Protein AF-A0A6I4UWH8-F1 (afdb_monomer)

Organism: NCBI:txid295089

Secondary structure (DSSP, 8-state):
-----------------------BTTSSS------EEEEEE--TT-S--EEEE-TTSSEEEESSTT--BPEE-TT-SEES--TT--TT-EEEEEEPPPPPTT-B-TT----------

Foldseek 3Di:
DDDDDDDPPPPPPPPPPPPPPWPWAQPDPPDDDKDKAKWWALCPVPDFDFWDQAPVRWIWTHRDLPQLETDTPPPCNIGSDDPVVDPSIDMDIDIGDDHDGRRTDPRPPDDDDDPDD

Solvent-accessible surface area (backbone atoms only — not comparable to full-atom values): 7726 Å² total; per-residue (Å²): 136,88,84,89,82,87,81,85,82,80,79,78,78,77,76,73,79,81,73,80,82,67,43,30,34,74,67,66,92,64,73,91,78,72,58,78,47,66,31,28,36,51,53,87,83,54,76,67,63,44,55,48,68,25,75,81,76,37,38,27,35,28,66,47,92,82,59,53,53,55,42,74,46,87,82,57,55,52,30,84,67,66,89,83,65,53,82,68,44,44,79,49,74,47,66,46,70,88,74,56,78,65,19,36,41,67,54,54,73,70,88,69,91,71,89,84,132

Radius of gyration: 22.37 Å; Cα contacts (8 Å, |Δi|>4): 165; chains: 1; bounding box: 76×52×34 Å

Sequence (117 aa):
MRPIAAALTLAIAATLPAACHHDVYGRGTLVWSSYPYYGWYDGYYGTFYDGYWGVDGYFWYRLTPQARRYRKDERRHFRRENRDGNPNYKRFERRMNPPRDGTRMPNYPRGKNRPGN

pLDDT: mean 79.86, std 18.75, range [34.88, 98.12]

Mean predicted aligned error: 11.25 Å

Structure (mmCIF, N/CA/C/O backbone):
data_AF-A0A6I4UWH8-F1
#
_entry.id   AF-A0A6I4UWH8-F1
#
loop_
_atom_site.group_PDB
_atom_site.id
_atom_site.type_symbol
_atom_site.label_atom_id
_atom_site.label_alt_id
_atom_site.label_comp_id
_atom_site.label_asym_id
_atom_site.label_entity_id
_atom_site.label_seq_id
_atom_site.pdbx_PDB_ins_code
_atom_site.Cartn_x
_atom_site.Cartn_y
_atom_site.Cartn_z
_atom_site.occupancy
_atom_site.B_iso_or_equiv
_atom_site.auth_seq_id
_atom_site.auth_comp_id
_atom_site.auth_asym_id
_atom_site.auth_atom_id
_atom_site.pdbx_PDB_model_num
ATOM 1 N N . MET A 1 1 ? -64.578 -45.294 1.819 1.00 39.38 1 MET A N 1
ATOM 2 C CA . MET A 1 1 ? -63.636 -45.606 0.722 1.00 39.38 1 MET A CA 1
ATOM 3 C C . MET A 1 1 ? -62.654 -44.441 0.594 1.00 39.38 1 MET A C 1
ATOM 5 O O . MET A 1 1 ? -63.096 -43.304 0.574 1.00 39.38 1 MET A O 1
ATOM 9 N N . ARG A 1 2 ? -61.345 -44.727 0.639 1.00 41.12 2 ARG A N 1
ATOM 10 C CA . ARG A 1 2 ? -60.191 -43.818 0.409 1.00 41.12 2 ARG A CA 1
ATOM 11 C C . ARG A 1 2 ? -60.102 -43.459 -1.103 1.00 41.12 2 ARG A C 1
ATOM 13 O O . ARG A 1 2 ? -60.626 -44.266 -1.867 1.00 41.12 2 ARG A O 1
ATOM 20 N N . PRO A 1 3 ? -59.473 -42.344 -1.560 1.00 48.06 3 PRO A N 1
ATOM 21 C CA . PRO A 1 3 ? -58.055 -42.061 -1.304 1.00 48.06 3 PRO A CA 1
ATOM 22 C C . PRO A 1 3 ? -57.659 -40.619 -0.947 1.00 48.06 3 PRO A C 1
ATOM 24 O O . PRO A 1 3 ? -58.181 -39.624 -1.434 1.00 48.06 3 PRO A O 1
ATOM 27 N N . ILE A 1 4 ? -56.638 -40.589 -0.094 1.00 63.84 4 ILE A N 1
ATOM 28 C CA . ILE A 1 4 ? -55.777 -39.472 0.277 1.00 63.84 4 ILE A CA 1
ATOM 29 C C . ILE A 1 4 ? -54.818 -39.227 -0.896 1.00 63.84 4 ILE A C 1
ATOM 31 O O . ILE A 1 4 ? -54.171 -40.175 -1.339 1.00 63.84 4 ILE A O 1
ATOM 35 N N . ALA A 1 5 ? -54.674 -37.984 -1.355 1.00 51.59 5 ALA A N 1
ATOM 36 C CA . ALA A 1 5 ? -53.566 -37.581 -2.219 1.00 51.59 5 ALA A CA 1
ATOM 37 C C . ALA A 1 5 ? -52.905 -36.335 -1.625 1.00 51.59 5 ALA A C 1
ATOM 39 O O . ALA A 1 5 ? -53.437 -35.228 -1.668 1.00 51.59 5 ALA A O 1
ATOM 40 N N . ALA A 1 6 ? -51.757 -36.576 -0.998 1.00 57.09 6 ALA A N 1
ATOM 41 C CA . ALA A 1 6 ? -50.859 -35.578 -0.457 1.00 57.09 6 ALA A CA 1
ATOM 42 C C . ALA A 1 6 ? -50.052 -34.931 -1.592 1.00 57.09 6 ALA A C 1
ATOM 44 O O . ALA A 1 6 ? -49.485 -35.637 -2.422 1.00 57.09 6 ALA A O 1
ATOM 45 N N . ALA A 1 7 ? -49.938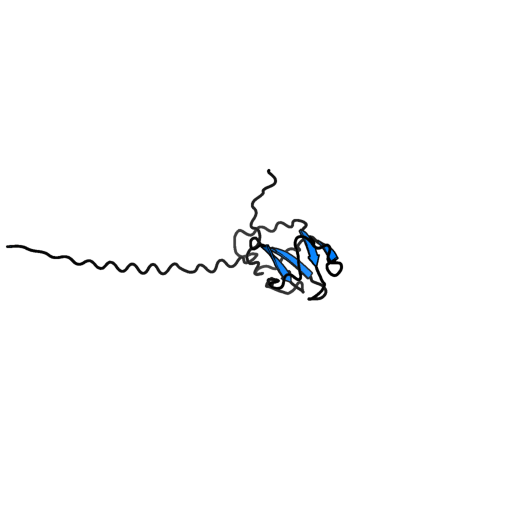 -33.606 -1.585 1.00 53.97 7 ALA A N 1
ATOM 46 C CA . ALA A 1 7 ? -48.923 -32.890 -2.350 1.00 53.97 7 ALA A CA 1
ATOM 47 C C . ALA A 1 7 ? -48.229 -31.908 -1.402 1.00 53.97 7 ALA A C 1
ATOM 49 O O . ALA A 1 7 ? -48.640 -30.765 -1.229 1.00 53.97 7 ALA A O 1
ATOM 50 N N . LEU A 1 8 ? -47.208 -32.420 -0.713 1.00 53.56 8 LEU A N 1
ATOM 51 C CA . LEU A 1 8 ? -46.311 -31.654 0.143 1.00 53.56 8 LEU A CA 1
ATOM 52 C C . LEU A 1 8 ? -45.259 -30.982 -0.756 1.00 53.56 8 LEU A C 1
ATOM 54 O O . LEU A 1 8 ? -44.215 -31.562 -1.050 1.00 53.56 8 LEU A O 1
ATOM 58 N N . THR A 1 9 ? -45.526 -29.770 -1.236 1.00 58.22 9 THR A N 1
ATOM 59 C CA . THR A 1 9 ? -44.521 -28.943 -1.921 1.00 58.22 9 THR A CA 1
ATOM 60 C C . THR A 1 9 ? -43.668 -28.239 -0.868 1.00 58.22 9 THR A C 1
ATOM 62 O O . THR A 1 9 ? -43.948 -27.127 -0.428 1.00 58.22 9 THR A O 1
ATOM 65 N N . LEU A 1 10 ? -42.625 -28.933 -0.417 1.00 51.69 10 LEU A N 1
ATOM 66 C CA . LEU A 1 10 ? -41.645 -28.423 0.535 1.00 51.69 10 LEU A CA 1
ATOM 67 C C . LEU A 1 10 ? -40.669 -27.476 -0.193 1.00 51.69 10 LEU A C 1
ATOM 69 O O . LEU A 1 10 ? -39.593 -27.880 -0.628 1.00 51.69 10 LEU A O 1
ATOM 73 N N . ALA A 1 11 ? -41.049 -26.208 -0.364 1.00 58.88 11 ALA A N 1
ATOM 74 C CA . ALA A 1 11 ? -40.154 -25.168 -0.869 1.00 58.88 11 ALA A CA 1
ATOM 75 C C . ALA A 1 11 ? -39.227 -24.683 0.260 1.00 58.88 11 ALA A C 1
ATOM 77 O O . ALA A 1 11 ? -39.457 -23.647 0.880 1.00 58.88 11 ALA A O 1
ATOM 78 N N . ILE A 1 12 ? -38.170 -25.448 0.547 1.00 57.28 12 ILE A N 1
ATOM 79 C CA . ILE A 1 12 ? -37.074 -24.982 1.404 1.00 57.28 12 ILE A CA 1
ATOM 80 C C . ILE A 1 12 ? -36.216 -24.023 0.571 1.00 57.28 12 ILE A C 1
ATOM 82 O O . ILE A 1 12 ? -35.220 -24.412 -0.036 1.00 57.28 12 ILE A O 1
ATOM 86 N N . ALA A 1 13 ? -36.606 -22.750 0.528 1.00 55.41 13 ALA A N 1
ATOM 87 C CA . ALA A 1 13 ? -35.704 -21.677 0.136 1.00 55.41 13 ALA A CA 1
ATOM 88 C C . ALA A 1 13 ? -34.707 -21.475 1.283 1.00 55.41 13 ALA A C 1
ATOM 90 O O . ALA A 1 13 ? -34.925 -20.685 2.198 1.00 55.41 13 ALA A O 1
ATOM 91 N N . ALA A 1 14 ? -33.624 -22.252 1.266 1.00 53.59 14 ALA A N 1
ATOM 92 C CA . ALA A 1 14 ? -32.492 -22.048 2.152 1.00 53.59 14 ALA A CA 1
ATOM 93 C C . ALA A 1 14 ? -31.818 -20.720 1.778 1.00 53.59 14 ALA A C 1
ATOM 95 O O . ALA A 1 14 ? -30.889 -20.673 0.973 1.00 53.59 14 ALA A O 1
ATOM 96 N N . THR A 1 15 ? -32.297 -19.617 2.350 1.00 61.19 15 THR A N 1
ATOM 97 C CA . THR A 1 15 ? -31.550 -18.364 2.394 1.00 61.19 15 THR A CA 1
ATOM 98 C C . THR A 1 15 ? -30.344 -18.606 3.289 1.00 61.19 15 THR A C 1
ATOM 100 O O . THR A 1 15 ? -30.417 -18.457 4.509 1.00 61.19 15 THR A O 1
ATOM 103 N N . LEU A 1 16 ? -29.244 -19.060 2.687 1.00 54.06 16 LEU A N 1
ATOM 104 C CA . LEU A 1 16 ? -27.939 -19.099 3.332 1.00 54.06 16 LEU A CA 1
ATOM 105 C C . LEU A 1 16 ? -27.687 -17.702 3.915 1.00 54.06 16 LEU A C 1
ATOM 107 O O . LEU A 1 16 ? -27.679 -16.733 3.149 1.00 54.06 16 LEU A O 1
ATOM 111 N N . PRO A 1 17 ? -27.504 -17.547 5.237 1.00 51.91 17 PRO A N 1
ATOM 112 C CA . PRO A 1 17 ? -27.061 -16.275 5.763 1.00 51.91 17 PRO A CA 1
ATOM 113 C C . PRO A 1 17 ? -25.689 -16.018 5.145 1.00 51.91 17 PRO A C 1
ATOM 115 O O . PRO A 1 17 ? -24.731 -16.751 5.393 1.00 51.91 17 PRO A O 1
ATOM 118 N N . ALA A 1 18 ? -25.609 -14.991 4.299 1.00 49.16 18 ALA A N 1
ATOM 119 C CA . ALA A 1 18 ? -24.357 -14.396 3.878 1.00 49.16 18 ALA A CA 1
ATOM 120 C C . ALA A 1 18 ? -23.679 -13.850 5.138 1.00 49.16 18 ALA A C 1
ATOM 122 O O . ALA A 1 18 ? -23.825 -12.686 5.507 1.00 49.16 18 ALA A O 1
ATOM 123 N N . ALA A 1 19 ? -22.983 -14.726 5.859 1.00 48.22 19 ALA A N 1
ATOM 124 C CA . ALA A 1 19 ? -22.105 -14.340 6.935 1.00 48.22 19 ALA A CA 1
ATOM 125 C C . ALA A 1 19 ? -20.979 -13.549 6.277 1.00 48.22 19 ALA A C 1
ATOM 127 O O . ALA A 1 19 ? -20.026 -14.111 5.737 1.00 48.22 19 ALA A O 1
ATOM 128 N N . CYS A 1 20 ? -21.134 -12.227 6.270 1.00 56.62 20 CYS A N 1
ATOM 129 C CA . CYS A 1 20 ? -20.093 -11.272 5.948 1.00 56.62 20 CYS A CA 1
ATOM 130 C C . CYS A 1 20 ? -18.921 -11.516 6.901 1.00 56.62 20 CYS A C 1
ATOM 132 O O . CYS A 1 20 ? -18.815 -10.908 7.966 1.00 56.62 20 CYS A O 1
ATOM 134 N N . HIS A 1 21 ? -18.052 -12.454 6.534 1.00 54.66 21 HIS A N 1
ATOM 135 C CA . HIS A 1 21 ? -16.849 -12.787 7.267 1.00 54.66 21 HIS A CA 1
ATOM 136 C C . HIS A 1 21 ? -15.866 -11.638 7.050 1.00 54.66 21 HIS A C 1
ATOM 138 O O . HIS A 1 21 ? -15.081 -11.596 6.105 1.00 54.66 21 HIS A O 1
ATOM 144 N N . HIS A 1 22 ? -16.009 -10.604 7.869 1.00 65.06 22 HIS A N 1
ATOM 145 C CA . HIS A 1 22 ? -15.094 -9.482 7.902 1.00 65.06 22 HIS A CA 1
ATOM 146 C C . HIS A 1 22 ? -14.081 -9.754 9.000 1.00 65.06 22 HIS A C 1
ATOM 148 O O . HIS A 1 22 ? -14.392 -9.698 10.185 1.00 65.06 22 HIS A O 1
ATOM 154 N N . ASP A 1 23 ? -12.863 -10.068 8.581 1.00 74.19 23 ASP A N 1
ATOM 155 C CA . ASP A 1 23 ? -11.700 -10.139 9.449 1.00 74.19 23 ASP A CA 1
ATOM 156 C C . ASP A 1 23 ? -11.461 -8.748 10.054 1.00 74.19 23 ASP A C 1
ATOM 158 O O . ASP A 1 23 ? -11.025 -7.825 9.364 1.00 74.19 23 ASP A O 1
ATOM 162 N N . VAL A 1 24 ? -11.824 -8.559 11.320 1.00 80.44 24 VAL A N 1
ATOM 163 C CA . VAL A 1 24 ? -11.631 -7.299 12.046 1.00 80.44 24 VAL A CA 1
ATOM 164 C C . VAL A 1 24 ? -10.690 -7.557 13.213 1.00 80.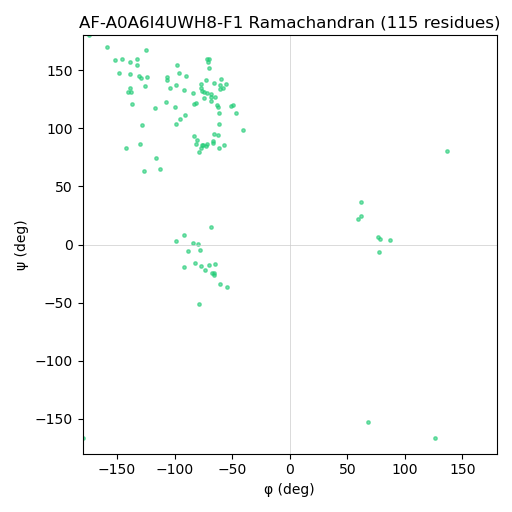44 24 VAL A C 1
ATOM 166 O O . VAL A 1 24 ? -11.002 -8.342 14.107 1.00 80.44 24 VAL A O 1
ATOM 169 N N . TYR A 1 25 ? -9.534 -6.896 13.201 1.00 82.88 25 TYR A N 1
ATOM 170 C CA . TYR A 1 25 ? -8.540 -6.989 14.265 1.00 82.88 25 TYR A CA 1
ATOM 171 C C . TYR A 1 25 ? -9.124 -6.516 15.602 1.00 82.88 25 TYR A C 1
ATOM 173 O O . TYR A 1 25 ? -9.861 -5.532 15.638 1.00 82.88 25 TYR A O 1
ATOM 181 N N . GLY A 1 26 ? -8.839 -7.232 16.691 1.00 75.88 26 GLY A N 1
ATOM 182 C CA . GLY A 1 26 ? -9.400 -6.957 18.021 1.00 75.88 26 GLY A CA 1
ATOM 183 C C . GLY A 1 26 ? -10.852 -7.418 18.233 1.00 75.88 26 GLY A C 1
ATOM 184 O O . GLY A 1 26 ? -11.345 -7.368 19.354 1.00 75.88 26 GLY A O 1
ATOM 185 N N . ARG A 1 27 ? -11.551 -7.913 17.196 1.00 68.44 27 ARG A N 1
ATOM 186 C CA . ARG A 1 27 ? -12.910 -8.479 17.299 1.00 68.44 27 ARG A CA 1
ATOM 187 C C . ARG A 1 27 ? -12.891 -9.970 16.932 1.00 68.44 27 ARG A C 1
ATOM 189 O O . ARG A 1 27 ? -13.314 -10.350 15.845 1.00 68.44 27 ARG A O 1
ATOM 19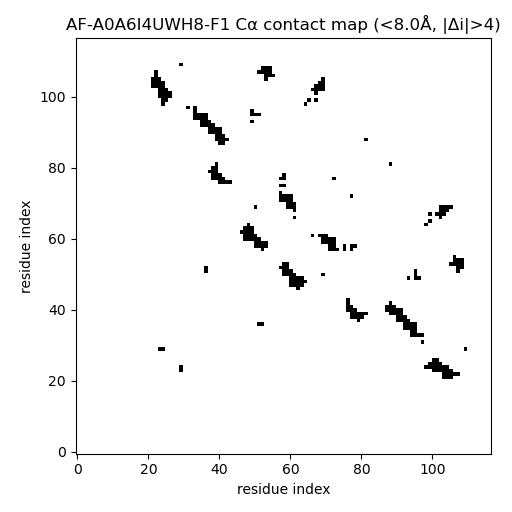6 N N . GLY A 1 28 ? -12.370 -10.810 17.832 1.00 63.91 28 GLY A N 1
ATOM 197 C CA . GLY A 1 28 ? -12.295 -12.275 17.685 1.00 63.91 28 GLY A CA 1
ATOM 198 C C . GLY A 1 28 ? -10.883 -12.848 17.870 1.00 63.91 28 GLY A C 1
ATOM 199 O O . GLY A 1 28 ? -9.982 -12.153 18.322 1.00 63.91 28 GLY A O 1
ATOM 200 N N . THR A 1 29 ? -10.673 -14.114 17.489 1.00 56.47 29 THR A N 1
ATOM 201 C CA . THR A 1 29 ? -9.436 -14.914 17.677 1.00 56.47 29 THR A CA 1
ATOM 202 C C . THR A 1 29 ? -8.214 -14.458 16.859 1.00 56.47 29 THR A C 1
ATOM 204 O O . THR A 1 29 ? -7.264 -15.221 16.686 1.00 56.47 29 THR A O 1
ATOM 207 N N . LEU A 1 30 ? -8.222 -13.245 16.301 1.00 61.91 30 LEU A N 1
ATOM 208 C CA . LEU A 1 30 ? -7.092 -12.713 15.539 1.00 61.91 30 LEU A CA 1
ATOM 209 C C . LEU A 1 30 ? -5.978 -12.284 16.503 1.00 61.91 30 LEU A C 1
ATOM 211 O O . LEU A 1 30 ? -5.891 -11.122 16.887 1.00 61.91 30 LEU A O 1
ATOM 215 N N . VAL A 1 31 ? -5.126 -13.237 16.887 1.00 64.19 31 VAL A N 1
ATOM 216 C CA . VAL A 1 31 ? -3.866 -12.958 17.585 1.00 64.19 31 VAL A CA 1
ATOM 217 C C . VAL A 1 31 ? -2.891 -12.338 16.591 1.00 64.19 31 VAL A C 1
ATOM 219 O O . VAL A 1 31 ? -2.705 -12.847 15.482 1.00 64.19 31 VAL A O 1
ATOM 222 N N . TRP A 1 32 ? -2.274 -11.224 16.979 1.00 71.62 32 TRP A N 1
ATOM 223 C CA . TRP A 1 32 ? -1.272 -10.579 16.149 1.00 71.62 32 TRP A CA 1
ATOM 224 C C . TRP A 1 32 ? -0.010 -11.435 16.043 1.00 71.62 32 TRP A C 1
ATOM 226 O O . TRP A 1 32 ? 0.630 -11.744 17.0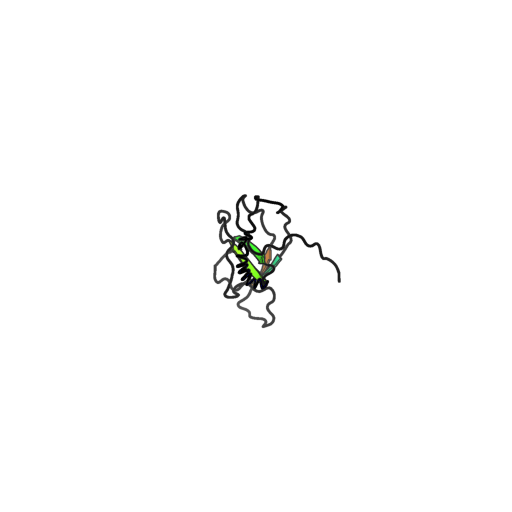44 1.00 71.62 32 TRP A O 1
ATOM 236 N N . SER A 1 33 ? 0.374 -11.762 14.813 1.00 67.94 33 SER A N 1
ATOM 237 C CA . SER A 1 33 ? 1.681 -12.330 14.500 1.00 67.94 33 SER A CA 1
ATOM 238 C C . SER A 1 33 ? 2.205 -11.652 13.241 1.00 67.94 33 SER A C 1
ATOM 240 O O . SER A 1 33 ? 1.537 -11.667 12.204 1.00 67.94 33 SER A O 1
ATOM 242 N N . SER A 1 34 ? 3.369 -11.009 13.359 1.00 73.25 34 SER A N 1
ATOM 243 C CA . SER A 1 34 ? 4.027 -10.316 12.252 1.00 73.25 34 SER A CA 1
ATOM 244 C C . SER A 1 34 ? 5.126 -11.197 11.683 1.00 73.25 34 SER A C 1
ATOM 246 O O . SER A 1 34 ? 6.098 -11.512 12.370 1.00 73.25 34 SER A O 1
ATOM 248 N N . TYR A 1 35 ? 4.986 -11.555 10.411 1.00 75.19 35 TYR A N 1
ATOM 249 C CA . TYR A 1 35 ? 6.044 -12.189 9.636 1.00 75.19 35 TYR A CA 1
ATOM 250 C C . TYR A 1 35 ? 6.607 -11.179 8.634 1.00 75.19 35 TYR A C 1
ATOM 252 O O . TYR A 1 35 ? 5.845 -10.359 8.105 1.00 75.19 35 TYR A O 1
ATOM 260 N N . PRO A 1 36 ? 7.925 -11.208 8.363 1.00 85.75 36 PRO A N 1
ATOM 261 C CA . PRO A 1 36 ? 8.470 -10.437 7.262 1.00 85.75 36 PRO A CA 1
ATOM 262 C C . PRO A 1 36 ? 7.784 -10.865 5.964 1.00 85.75 36 PRO A C 1
ATOM 264 O O . PRO A 1 36 ? 7.592 -12.051 5.695 1.00 85.75 36 PRO A O 1
ATOM 267 N N . TYR A 1 37 ? 7.400 -9.881 5.168 1.00 90.38 37 TYR A N 1
ATOM 268 C CA . TYR A 1 37 ? 6.870 -10.069 3.835 1.00 90.38 37 TYR A CA 1
ATOM 269 C C . TYR A 1 37 ? 7.722 -9.275 2.861 1.00 90.38 37 TYR A C 1
ATOM 271 O O . TYR A 1 37 ? 8.196 -8.177 3.150 1.00 90.38 37 TYR A O 1
ATOM 279 N N . TYR A 1 38 ? 7.891 -9.836 1.677 1.00 95.12 38 TYR A N 1
ATOM 280 C CA . TYR A 1 38 ? 8.563 -9.170 0.581 1.00 95.12 38 TYR A CA 1
ATOM 281 C C . TYR A 1 38 ? 7.656 -9.137 -0.639 1.00 95.12 38 TYR A C 1
ATOM 283 O O . TYR A 1 38 ? 6.614 -9.801 -0.704 1.00 95.12 38 TYR A O 1
ATOM 291 N N . GLY A 1 39 ? 8.060 -8.332 -1.604 1.00 95.69 39 GLY A N 1
ATOM 292 C CA . GLY A 1 39 ? 7.407 -8.245 -2.889 1.00 95.69 39 GLY A CA 1
ATOM 293 C C . GLY A 1 39 ? 8.108 -7.241 -3.778 1.00 95.69 39 GLY A C 1
ATOM 294 O O . GLY A 1 39 ? 9.217 -6.786 -3.501 1.00 95.69 39 GLY A O 1
ATOM 295 N N . TRP A 1 40 ? 7.416 -6.893 -4.843 1.00 98.00 40 TRP A N 1
ATOM 296 C CA . TRP A 1 40 ? 7.833 -5.940 -5.845 1.00 98.00 40 TRP A CA 1
ATOM 297 C C . TRP A 1 40 ? 6.748 -4.889 -6.001 1.00 98.00 40 TRP A C 1
ATOM 299 O O . TRP A 1 40 ? 5.568 -5.234 -6.030 1.00 98.00 40 TRP A O 1
ATOM 309 N N . TYR A 1 41 ? 7.134 -3.621 -6.078 1.00 97.94 41 TYR A N 1
ATOM 310 C CA . TYR A 1 41 ? 6.202 -2.502 -6.135 1.00 97.94 41 TYR A CA 1
ATOM 311 C C . TYR A 1 41 ? 6.672 -1.452 -7.138 1.00 97.94 41 TYR A C 1
ATOM 313 O O . TYR A 1 41 ? 7.851 -1.096 -7.152 1.00 97.94 41 TYR A O 1
ATOM 321 N N . ASP A 1 42 ? 5.754 -0.968 -7.968 1.00 97.19 42 ASP A N 1
ATOM 322 C CA . ASP A 1 42 ? 6.032 0.009 -9.029 1.00 97.19 42 ASP A CA 1
ATOM 323 C C . ASP A 1 42 ? 5.924 1.479 -8.586 1.00 97.19 42 ASP A C 1
ATOM 325 O O . ASP A 1 42 ? 6.254 2.385 -9.348 1.00 97.19 42 ASP A O 1
ATOM 329 N N . GLY A 1 43 ? 5.487 1.742 -7.350 1.00 97.12 43 GLY A N 1
ATOM 330 C CA . GLY A 1 43 ? 5.380 3.099 -6.813 1.00 97.12 43 GLY A CA 1
ATOM 331 C C . GLY A 1 43 ? 4.066 3.823 -7.113 1.00 97.12 43 GLY A C 1
ATOM 332 O O . GLY A 1 43 ? 3.936 4.974 -6.703 1.00 97.12 43 GLY A O 1
ATOM 333 N N . TYR A 1 44 ? 3.083 3.188 -7.761 1.00 98.12 44 TYR A N 1
ATOM 334 C CA . TYR A 1 44 ? 1.857 3.854 -8.231 1.00 98.12 44 TYR A CA 1
ATOM 335 C C . TYR A 1 44 ? 1.074 4.628 -7.149 1.00 98.12 44 TYR A C 1
ATOM 337 O O . TYR A 1 44 ? 0.530 5.697 -7.412 1.00 98.12 44 TYR A O 1
ATOM 345 N N . TYR A 1 45 ? 1.025 4.126 -5.914 1.00 96.44 45 TYR A N 1
ATOM 346 C CA . TYR A 1 45 ? 0.363 4.790 -4.781 1.00 96.44 4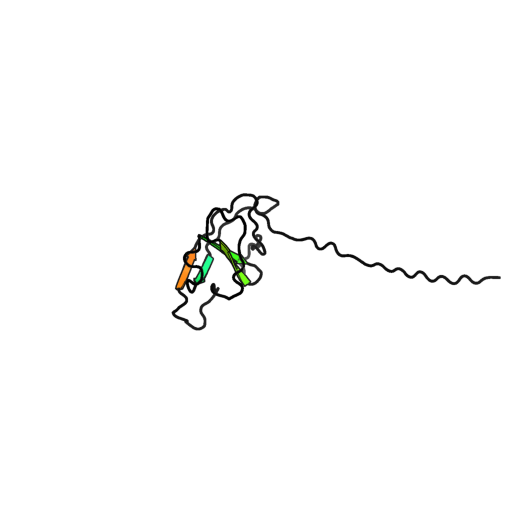5 TYR A CA 1
ATOM 347 C C . TYR A 1 45 ? 1.297 5.693 -3.954 1.00 96.44 45 TYR A C 1
ATOM 349 O O . TYR A 1 45 ? 0.909 6.143 -2.875 1.00 96.44 45 TYR A O 1
ATOM 357 N N . GLY A 1 46 ? 2.531 5.923 -4.410 1.00 96.06 46 GLY A N 1
ATOM 358 C CA . GLY A 1 46 ? 3.592 6.535 -3.614 1.00 96.06 46 GLY A CA 1
ATOM 359 C C . GLY A 1 46 ? 4.044 5.628 -2.467 1.00 96.06 46 GLY A C 1
ATOM 360 O O . GLY A 1 46 ? 3.945 4.399 -2.545 1.00 96.06 46 GLY A O 1
ATOM 361 N N . THR A 1 47 ? 4.546 6.219 -1.385 1.00 94.56 47 THR A N 1
ATOM 362 C CA . THR A 1 47 ? 4.933 5.466 -0.185 1.00 94.56 47 THR A CA 1
ATOM 363 C C . THR A 1 47 ? 3.708 4.828 0.465 1.00 94.56 47 THR A C 1
ATOM 365 O O . THR A 1 47 ? 2.747 5.512 0.812 1.00 94.56 47 THR A O 1
ATOM 368 N N . PHE A 1 48 ? 3.762 3.517 0.697 1.00 95.12 48 PHE A N 1
ATOM 369 C CA . PHE A 1 48 ? 2.778 2.822 1.522 1.00 95.1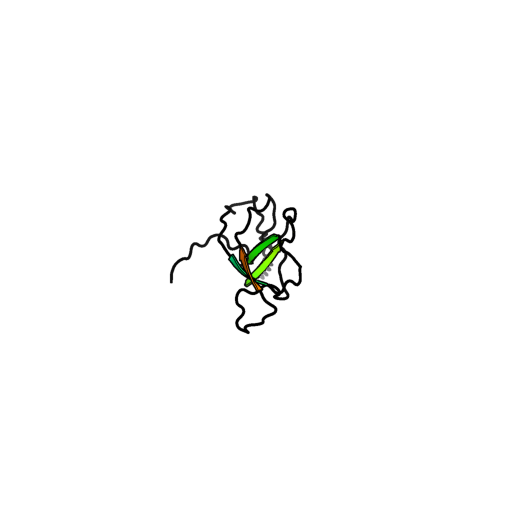2 48 PHE A CA 1
ATOM 370 C C . PHE A 1 48 ? 3.297 2.665 2.955 1.00 95.12 48 PHE A C 1
ATOM 372 O O . PHE A 1 48 ? 4.503 2.524 3.190 1.00 95.12 48 PHE A O 1
ATOM 379 N N . TYR A 1 49 ? 2.378 2.690 3.918 1.00 94.69 49 TYR A N 1
ATOM 380 C CA . TYR A 1 49 ? 2.706 2.520 5.329 1.00 94.69 49 TYR A CA 1
ATOM 381 C C . TYR A 1 49 ? 2.914 1.042 5.650 1.00 94.69 49 TYR A C 1
ATOM 383 O O . TYR A 1 49 ? 3.949 0.659 6.191 1.00 94.69 49 TYR A O 1
ATOM 391 N N . ASP A 1 50 ? 1.950 0.204 5.269 1.00 92.94 50 ASP A N 1
ATOM 392 C CA . ASP A 1 50 ? 1.975 -1.216 5.595 1.00 92.94 50 ASP A CA 1
ATOM 393 C C . ASP A 1 50 ? 1.096 -2.041 4.655 1.00 92.94 50 ASP A C 1
ATOM 395 O O . ASP A 1 50 ? 0.270 -1.490 3.921 1.00 92.94 50 ASP A O 1
ATOM 399 N N . GLY A 1 51 ? 1.215 -3.360 4.735 1.00 93.75 51 GLY A N 1
ATOM 400 C CA . GLY A 1 51 ? 0.396 -4.292 3.990 1.00 93.75 51 GLY A CA 1
ATOM 401 C C . GLY A 1 51 ? 0.645 -5.746 4.354 1.00 93.75 51 GLY A C 1
ATOM 402 O O . GLY A 1 51 ? 1.459 -6.072 5.210 1.00 93.75 51 GLY A O 1
ATOM 403 N N . TYR A 1 52 ? -0.092 -6.621 3.690 1.00 93.19 52 TYR A N 1
ATOM 404 C CA . TYR A 1 52 ? 0.089 -8.061 3.744 1.00 93.19 52 TYR A CA 1
ATOM 405 C C . TYR A 1 52 ? -0.379 -8.677 2.438 1.00 93.19 52 TYR A C 1
ATOM 407 O O . TYR A 1 52 ? -1.203 -8.123 1.706 1.00 93.19 52 TYR A O 1
ATOM 415 N N . TRP A 1 53 ? 0.120 -9.872 2.165 1.00 94.19 53 TRP A N 1
ATOM 416 C CA . TRP A 1 53 ? -0.440 -10.680 1.106 1.00 94.19 53 TRP A CA 1
ATOM 417 C C . TRP A 1 53 ? -1.662 -11.437 1.602 1.00 94.19 53 TRP A C 1
ATOM 419 O O . TRP A 1 53 ? -1.561 -12.232 2.537 1.00 94.19 53 TRP A O 1
ATOM 429 N N . GLY A 1 54 ? -2.803 -11.210 0.961 1.00 91.62 54 GLY A N 1
ATOM 430 C CA . GLY A 1 54 ? -4.016 -11.950 1.262 1.00 91.62 54 GLY A CA 1
ATOM 431 C C . GLY A 1 54 ? -3.940 -13.394 0.768 1.00 91.62 54 GLY A C 1
ATOM 432 O O . GLY A 1 54 ? -3.164 -13.736 -0.135 1.00 91.62 54 GLY A O 1
ATOM 433 N N . VAL A 1 55 ? -4.787 -14.248 1.343 1.00 90.50 55 VAL A N 1
ATOM 434 C CA . VAL A 1 55 ? -4.995 -15.628 0.860 1.00 90.50 55 VAL A CA 1
ATOM 435 C C . VAL A 1 55 ? -5.607 -15.670 -0.545 1.00 90.50 55 VAL A C 1
ATOM 437 O O . VAL A 1 55 ? -5.511 -16.679 -1.231 1.00 90.50 55 VAL A O 1
ATOM 440 N N . ASP A 1 56 ? -6.181 -14.553 -0.994 1.00 92.12 56 ASP A N 1
ATOM 441 C CA . ASP A 1 56 ? -6.696 -14.329 -2.346 1.00 92.12 56 ASP A CA 1
ATOM 442 C C . ASP A 1 56 ? -5.599 -13.984 -3.371 1.00 92.12 56 ASP A C 1
ATOM 444 O O . ASP A 1 56 ? -5.889 -13.736 -4.542 1.00 92.12 56 ASP A O 1
ATOM 448 N N . GLY A 1 57 ? -4.333 -13.940 -2.947 1.00 92.00 57 GLY A N 1
ATOM 449 C CA . GLY A 1 57 ? -3.192 -13.670 -3.818 1.00 92.00 57 GLY A CA 1
ATOM 450 C C . GLY A 1 57 ? -3.028 -12.200 -4.209 1.00 92.00 57 GLY A C 1
ATOM 451 O O . GLY A 1 57 ? -2.168 -11.898 -5.037 1.00 92.00 57 GLY A O 1
ATOM 452 N N . TYR A 1 58 ? -3.815 -11.287 -3.638 1.00 96.44 58 TYR A N 1
ATOM 453 C CA . TYR A 1 58 ? -3.662 -9.845 -3.825 1.00 96.44 58 TYR A CA 1
ATOM 454 C C . TYR A 1 58 ? -2.882 -9.222 -2.667 1.00 96.44 58 TYR A C 1
ATOM 456 O O . TYR A 1 58 ? -2.857 -9.751 -1.552 1.00 96.44 58 TYR A O 1
ATOM 464 N N . PHE A 1 59 ? -2.235 -8.087 -2.929 1.00 96.81 59 PHE A N 1
ATOM 465 C CA . PHE A 1 59 ? -1.645 -7.297 -1.858 1.00 96.81 59 PHE A CA 1
ATOM 466 C C . PHE A 1 59 ? -2.712 -6.398 -1.243 1.00 96.81 59 PHE A C 1
ATOM 468 O O . PHE A 1 59 ? -3.438 -5.690 -1.946 1.00 96.81 59 PHE A O 1
ATOM 475 N N . TRP A 1 60 ? -2.800 -6.428 0.077 1.00 95.75 60 TRP A N 1
ATOM 476 C CA . TRP A 1 60 ? -3.673 -5.579 0.865 1.00 95.75 60 TRP A CA 1
ATOM 477 C C . TRP A 1 60 ? -2.815 -4.538 1.568 1.00 95.75 60 TRP A C 1
ATOM 479 O O . TRP A 1 60 ? -1.912 -4.903 2.310 1.00 95.75 60 TRP A O 1
ATOM 489 N N . TYR A 1 61 ? -3.078 -3.248 1.363 1.00 95.75 61 TYR A N 1
ATOM 490 C CA . TYR A 1 61 ? -2.201 -2.169 1.827 1.00 95.75 61 TYR A CA 1
ATOM 491 C C . TYR A 1 61 ? -2.948 -1.038 2.535 1.00 95.75 61 TYR A C 1
ATOM 493 O O . TYR A 1 61 ? -4.151 -0.830 2.356 1.00 95.75 61 TYR A O 1
ATOM 501 N N . ARG A 1 62 ? -2.208 -0.265 3.328 1.00 95.44 62 ARG A N 1
ATOM 502 C CA . ARG A 1 62 ? -2.627 1.019 3.893 1.00 95.44 62 ARG A CA 1
ATOM 503 C C . ARG A 1 62 ? -1.550 2.067 3.652 1.00 95.44 62 ARG A C 1
ATOM 505 O O . ARG A 1 62 ? -0.357 1.776 3.690 1.00 95.44 62 ARG A O 1
ATOM 512 N N . LEU A 1 63 ? -1.983 3.300 3.415 1.00 95.00 63 LEU A N 1
ATOM 513 C CA . LEU A 1 63 ? -1.081 4.422 3.143 1.00 95.00 63 LEU A CA 1
ATOM 514 C C . LEU A 1 63 ? -0.692 5.187 4.410 1.00 95.00 63 LEU A C 1
ATOM 516 O O . LEU A 1 63 ? 0.325 5.865 4.418 1.00 95.00 63 LEU A O 1
ATOM 520 N N . THR A 1 64 ? -1.467 5.054 5.490 1.00 94.00 64 THR A N 1
ATOM 521 C CA . THR A 1 64 ? -1.228 5.766 6.751 1.00 94.00 64 THR A CA 1
ATOM 522 C C . THR A 1 64 ? -1.453 4.855 7.962 1.00 94.00 64 THR A C 1
ATOM 524 O O . THR A 1 64 ? -2.207 3.877 7.866 1.00 94.00 64 THR A O 1
ATOM 527 N N . PRO A 1 65 ? -0.855 5.171 9.126 1.00 91.25 65 PRO A N 1
ATOM 528 C CA . PRO A 1 65 ? -1.111 4.448 10.373 1.00 91.25 65 PRO A CA 1
ATOM 529 C C . PRO A 1 65 ? -2.545 4.591 10.899 1.00 91.25 65 PRO A C 1
ATOM 531 O O . PRO A 1 65 ? -3.012 3.732 11.647 1.00 91.25 65 PRO A O 1
ATOM 534 N N . GLN A 1 66 ? -3.250 5.667 10.539 1.00 92.12 66 GLN A N 1
ATOM 535 C C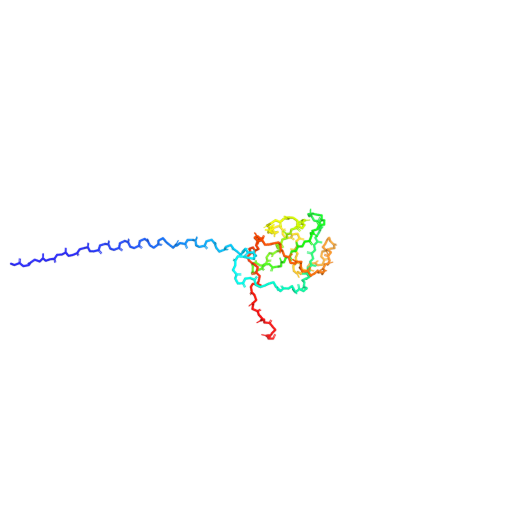A . GLN A 1 66 ? -4.617 5.945 10.989 1.00 92.12 66 GLN A CA 1
ATOM 536 C C . GLN A 1 66 ? -5.677 5.192 10.172 1.00 92.12 66 GLN A C 1
ATOM 538 O O . GLN A 1 66 ? -6.825 5.089 10.608 1.00 92.12 66 GLN A O 1
ATOM 543 N N . ALA A 1 67 ? -5.319 4.664 8.997 1.00 91.00 67 ALA A N 1
ATOM 544 C CA . ALA A 1 67 ? -6.248 3.943 8.142 1.00 91.00 67 ALA A CA 1
ATOM 545 C C . ALA A 1 67 ? -6.781 2.681 8.843 1.00 91.00 67 ALA A C 1
ATOM 547 O O . ALA A 1 67 ? -6.035 1.750 9.142 1.00 91.00 67 ALA A O 1
ATOM 548 N N . ARG A 1 68 ? -8.103 2.633 9.053 1.00 89.62 68 ARG A N 1
ATOM 549 C CA . ARG A 1 68 ? -8.809 1.502 9.688 1.00 89.62 68 ARG A CA 1
ATOM 550 C C . ARG A 1 68 ? -9.168 0.368 8.72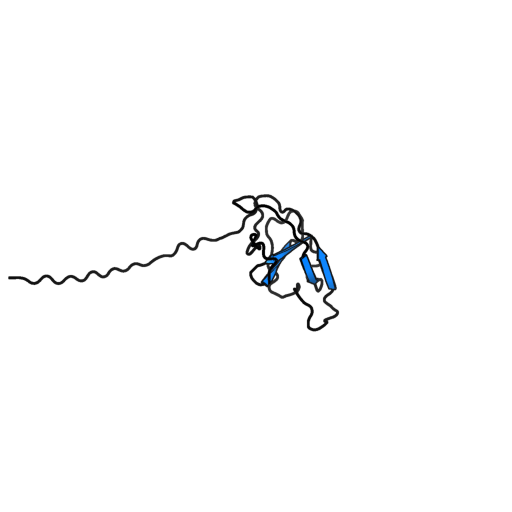5 1.00 89.62 68 ARG A C 1
ATOM 552 O O . ARG A 1 68 ? -9.808 -0.602 9.123 1.00 89.62 68 ARG A O 1
ATOM 559 N N . ARG A 1 69 ? -8.809 0.482 7.448 1.00 91.62 69 ARG A N 1
ATOM 560 C CA . ARG A 1 69 ? -9.119 -0.522 6.428 1.00 91.62 69 ARG A CA 1
ATOM 561 C C . ARG A 1 69 ? -7.940 -0.700 5.489 1.00 91.62 69 ARG A C 1
ATOM 563 O O . ARG A 1 69 ? -7.448 0.277 4.928 1.00 91.62 69 ARG A O 1
ATOM 570 N N . TYR A 1 70 ? -7.574 -1.956 5.260 1.00 93.50 70 TYR A N 1
ATOM 571 C CA . TYR A 1 70 ? -6.674 -2.315 4.174 1.00 93.50 70 TYR A CA 1
ATOM 572 C C . TYR A 1 70 ? -7.412 -2.303 2.836 1.00 93.50 70 TYR A C 1
ATOM 574 O O . TYR A 1 70 ? -8.556 -2.755 2.719 1.00 93.50 70 TYR A O 1
ATOM 582 N N . ARG A 1 71 ? -6.748 -1.761 1.821 1.00 95.69 71 ARG A N 1
ATOM 583 C CA . ARG A 1 71 ? -7.224 -1.683 0.443 1.00 95.69 71 ARG A CA 1
ATOM 584 C C . ARG A 1 71 ? -6.601 -2.813 -0.359 1.00 95.69 71 ARG A C 1
ATOM 586 O O . ARG A 1 71 ? -5.411 -3.063 -0.221 1.00 95.69 71 ARG A O 1
ATOM 593 N N . LYS A 1 72 ? -7.398 -3.457 -1.201 1.00 96.69 72 LYS A N 1
ATOM 594 C CA . LYS A 1 72 ? -6.919 -4.441 -2.168 1.00 96.69 72 LYS A CA 1
ATOM 595 C C . LYS A 1 72 ? -6.256 -3.718 -3.338 1.00 96.69 72 LYS A C 1
ATOM 597 O O . LYS A 1 72 ? -6.841 -2.780 -3.876 1.00 96.69 72 LYS A O 1
ATOM 602 N N . ASP A 1 73 ? -5.069 -4.153 -3.735 1.00 97.19 73 ASP A N 1
ATOM 603 C CA . ASP A 1 73 ? -4.466 -3.758 -5.006 1.00 97.19 73 ASP A CA 1
ATOM 604 C C . ASP A 1 73 ? -5.005 -4.641 -6.136 1.00 97.19 73 ASP A C 1
ATOM 606 O O . ASP A 1 73 ? -4.497 -5.726 -6.397 1.00 97.19 73 ASP A O 1
ATOM 610 N N . GLU A 1 74 ? -6.059 -4.185 -6.805 1.00 95.75 74 GLU A N 1
ATOM 611 C CA . GLU A 1 74 ? -6.682 -4.931 -7.906 1.00 95.75 74 GLU A CA 1
ATOM 612 C C . GLU A 1 74 ? -5.888 -4.844 -9.215 1.00 95.75 74 GLU A C 1
ATOM 614 O O . GLU A 1 74 ? -6.057 -5.692 -10.089 1.00 95.75 74 GLU A O 1
ATOM 619 N N . ARG A 1 75 ? -4.998 -3.852 -9.345 1.00 96.12 75 ARG A N 1
ATOM 620 C CA . ARG A 1 75 ? -4.281 -3.543 -10.592 1.00 96.12 75 ARG A CA 1
ATOM 621 C C . ARG A 1 75 ? -2.862 -4.115 -10.640 1.00 96.12 75 ARG A C 1
ATOM 623 O O . ARG A 1 75 ? -2.179 -3.924 -11.639 1.00 96.12 75 ARG A O 1
ATOM 630 N N . ARG A 1 76 ? -2.442 -4.867 -9.613 1.00 95.25 76 ARG A N 1
ATOM 631 C CA . ARG A 1 76 ? -1.135 -5.554 -9.541 1.00 95.25 76 ARG A CA 1
ATOM 632 C C . ARG A 1 76 ? 0.058 -4.587 -9.569 1.00 95.25 76 ARG A C 1
ATOM 634 O O . ARG A 1 76 ? 1.117 -4.904 -10.120 1.00 95.25 76 ARG A O 1
ATOM 641 N N . HIS A 1 77 ? -0.096 -3.429 -8.935 1.00 97.19 77 HIS A N 1
ATOM 642 C CA . HIS A 1 77 ? 1.015 -2.527 -8.618 1.00 97.19 77 HIS A CA 1
ATOM 643 C C . HIS A 1 77 ? 1.981 -3.158 -7.610 1.00 97.19 77 HIS A C 1
ATOM 645 O O . HIS A 1 77 ? 3.176 -2.879 -7.627 1.00 97.19 77 HIS A O 1
ATOM 651 N N . PHE A 1 78 ? 1.483 -4.079 -6.785 1.00 97.69 78 PHE A N 1
ATOM 652 C CA . PHE A 1 78 ? 2.263 -4.983 -5.956 1.00 97.69 78 PHE A CA 1
ATOM 653 C C . PHE A 1 78 ? 2.280 -6.388 -6.560 1.00 97.69 78 PHE A C 1
ATOM 655 O O . PHE A 1 78 ? 1.244 -6.955 -6.924 1.00 97.69 78 PHE A O 1
ATOM 662 N N . ARG A 1 79 ? 3.462 -7.006 -6.591 1.00 95.94 79 ARG A N 1
ATOM 663 C CA . ARG A 1 79 ? 3.660 -8.377 -7.075 1.00 95.94 79 ARG A CA 1
ATOM 664 C C . ARG A 1 79 ? 4.441 -9.219 -6.074 1.00 95.94 79 ARG A C 1
ATOM 666 O O . ARG A 1 79 ? 5.362 -8.731 -5.421 1.00 95.94 79 ARG A O 1
ATOM 673 N N . ARG A 1 80 ? 4.071 -10.499 -5.967 1.00 93.44 80 ARG A N 1
ATOM 674 C CA . ARG A 1 80 ? 4.815 -11.490 -5.172 1.00 93.44 80 ARG A CA 1
ATOM 675 C C . ARG A 1 80 ? 6.111 -11.914 -5.831 1.00 93.44 80 ARG A C 1
ATOM 677 O O . ARG A 1 80 ? 6.956 -12.430 -5.127 1.00 93.44 80 ARG A O 1
ATOM 684 N N . GLU A 1 81 ? 6.219 -11.744 -7.143 1.00 92.56 81 GLU A N 1
ATOM 685 C CA . GLU A 1 81 ? 7.350 -12.138 -7.978 1.00 92.56 81 GLU A CA 1
ATOM 686 C C . GLU A 1 81 ? 7.455 -11.142 -9.142 1.00 92.56 81 GLU A C 1
ATOM 688 O O . GLU A 1 81 ? 6.433 -10.639 -9.613 1.00 92.56 81 GLU A O 1
ATOM 693 N N . ASN A 1 82 ? 8.669 -10.871 -9.623 1.00 91.56 82 ASN A N 1
ATOM 694 C CA . ASN A 1 82 ? 8.920 -10.078 -10.833 1.00 91.56 82 ASN A CA 1
ATOM 695 C C . ASN A 1 82 ? 9.516 -10.978 -11.922 1.00 91.56 82 ASN A C 1
ATOM 697 O O . ASN A 1 82 ? 10.689 -10.855 -12.266 1.00 91.56 82 ASN A O 1
ATOM 701 N N . ARG A 1 83 ? 8.722 -11.954 -12.388 1.00 85.81 83 ARG A N 1
ATOM 702 C CA . ARG A 1 83 ? 9.162 -12.993 -13.342 1.00 85.81 83 ARG A CA 1
ATOM 703 C C . ARG A 1 83 ? 9.644 -12.411 -14.667 1.00 85.81 83 ARG A C 1
ATOM 705 O O . ARG A 1 83 ? 10.555 -12.947 -15.279 1.00 85.81 83 ARG A O 1
ATOM 712 N N . ASP A 1 84 ? 9.020 -11.320 -15.082 1.00 88.56 84 ASP A N 1
ATOM 713 C CA . ASP A 1 84 ? 9.322 -10.550 -16.282 1.00 88.56 84 ASP A CA 1
ATOM 714 C C . ASP A 1 84 ? 10.554 -9.644 -16.124 1.00 88.56 84 ASP A C 1
ATOM 716 O O . ASP A 1 84 ? 10.964 -9.005 -17.089 1.00 88.56 84 ASP A O 1
ATOM 720 N N . GLY A 1 85 ? 11.155 -9.572 -14.928 1.00 90.31 85 GLY A N 1
ATOM 721 C CA . GLY A 1 85 ? 12.332 -8.740 -14.673 1.00 90.31 85 GLY A CA 1
ATOM 722 C C . GLY A 1 85 ? 12.073 -7.248 -14.893 1.00 90.31 85 GLY A C 1
ATOM 723 O O . GLY A 1 85 ? 12.999 -6.497 -15.186 1.00 90.31 85 GLY A O 1
ATOM 724 N N . ASN A 1 86 ? 10.818 -6.806 -14.775 1.00 93.81 86 ASN A N 1
ATOM 725 C CA . ASN A 1 86 ? 10.418 -5.449 -15.112 1.00 93.81 86 ASN A CA 1
ATOM 726 C C . ASN A 1 86 ? 11.125 -4.434 -14.193 1.00 93.81 86 ASN A C 1
ATOM 728 O O . ASN A 1 86 ? 10.919 -4.483 -12.974 1.00 93.81 86 ASN A O 1
ATOM 732 N N . PRO A 1 87 ? 11.928 -3.502 -14.738 1.00 94.62 87 PRO A N 1
ATOM 733 C CA . PRO A 1 87 ? 12.751 -2.598 -13.935 1.00 94.62 87 PRO A CA 1
ATOM 734 C C . PRO A 1 87 ? 11.938 -1.545 -13.171 1.00 94.62 87 PRO A C 1
ATOM 736 O O . PRO A 1 87 ? 12.437 -0.971 -12.204 1.00 94.62 87 PRO A O 1
ATOM 739 N N . ASN A 1 88 ? 10.679 -1.306 -13.555 1.00 95.38 88 ASN A N 1
ATOM 740 C CA . ASN A 1 88 ? 9.803 -0.373 -12.841 1.00 95.38 88 ASN A CA 1
ATOM 741 C C . ASN A 1 88 ? 9.436 -0.893 -11.447 1.00 95.38 88 ASN A C 1
ATOM 743 O O . ASN A 1 88 ? 9.133 -0.112 -10.547 1.00 95.38 88 ASN A O 1
ATOM 747 N N . TYR A 1 89 ? 9.490 -2.210 -11.255 1.00 97.50 89 TYR A N 1
ATOM 748 C CA . TYR A 1 89 ? 9.140 -2.863 -10.009 1.00 97.50 89 TYR A CA 1
ATOM 749 C C . TYR A 1 89 ? 10.355 -3.013 -9.100 1.00 97.50 89 TYR A C 1
ATOM 751 O O . TYR A 1 89 ? 11.255 -3.822 -9.333 1.00 97.50 89 TYR A O 1
ATOM 759 N N . LYS A 1 90 ? 10.345 -2.280 -7.990 1.00 97.19 90 LYS A N 1
ATOM 760 C CA . LYS A 1 90 ? 11.414 -2.317 -6.991 1.00 97.19 90 LYS A CA 1
ATOM 761 C C . LYS A 1 90 ? 11.086 -3.344 -5.918 1.00 97.19 90 LYS A C 1
ATOM 763 O O . LYS A 1 90 ? 9.968 -3.368 -5.397 1.00 97.19 90 LYS A O 1
ATOM 768 N N . ARG A 1 91 ? 12.063 -4.189 -5.578 1.00 96.50 91 ARG A N 1
ATOM 769 C CA . ARG A 1 91 ? 11.921 -5.146 -4.477 1.00 96.50 91 ARG A CA 1
ATOM 770 C C . ARG A 1 91 ? 11.805 -4.389 -3.154 1.00 96.50 91 ARG A C 1
ATOM 772 O O . ARG A 1 91 ? 12.540 -3.435 -2.913 1.00 96.50 91 ARG A O 1
ATOM 779 N N . PHE A 1 92 ? 10.914 -4.845 -2.288 1.00 95.44 92 PHE A N 1
ATOM 780 C CA . PHE A 1 92 ? 10.814 -4.396 -0.907 1.00 95.44 92 PHE A CA 1
ATOM 781 C C . PHE A 1 92 ? 10.716 -5.600 0.026 1.00 95.44 92 PHE A C 1
ATOM 783 O O . PHE A 1 92 ? 10.230 -6.664 -0.356 1.00 95.44 92 PHE A O 1
ATOM 790 N N . GLU A 1 93 ? 11.134 -5.400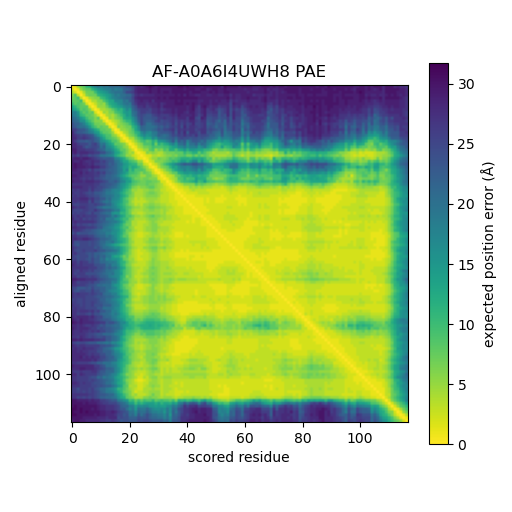 1.267 1.00 95.12 93 GLU A N 1
ATOM 791 C CA . GLU A 1 93 ? 10.917 -6.321 2.374 1.00 95.12 93 GLU A CA 1
ATOM 792 C C . GLU A 1 93 ? 10.525 -5.499 3.598 1.00 95.12 93 GLU A C 1
ATOM 794 O O . GLU A 1 93 ? 11.131 -4.464 3.881 1.00 95.12 93 GLU A O 1
ATOM 799 N N . ARG A 1 94 ? 9.454 -5.901 4.278 1.00 91.94 94 ARG A N 1
ATOM 800 C CA . ARG A 1 94 ? 8.897 -5.190 5.428 1.00 91.94 94 ARG A CA 1
ATOM 801 C C . ARG A 1 94 ? 8.330 -6.171 6.436 1.00 91.94 94 ARG A C 1
ATOM 803 O O . ARG A 1 94 ? 7.999 -7.306 6.113 1.00 91.94 94 ARG A O 1
ATOM 810 N N . ARG A 1 95 ? 8.187 -5.711 7.672 1.00 89.88 95 ARG A N 1
ATOM 811 C CA . ARG A 1 95 ? 7.387 -6.385 8.694 1.00 89.88 95 ARG A CA 1
ATOM 812 C C . ARG A 1 95 ? 6.120 -5.592 8.905 1.00 89.88 95 ARG A C 1
ATOM 814 O O . ARG A 1 95 ? 6.144 -4.362 8.878 1.00 89.88 95 ARG A O 1
ATOM 821 N N . MET A 1 96 ? 5.025 -6.308 9.096 1.00 87.31 96 MET A N 1
ATOM 822 C CA . MET A 1 96 ? 3.742 -5.670 9.314 1.00 87.31 96 MET A CA 1
ATOM 823 C C . MET A 1 96 ? 3.726 -5.068 10.722 1.00 87.31 96 MET A C 1
ATOM 825 O O . MET A 1 96 ? 4.290 -5.653 11.652 1.00 87.31 96 MET A O 1
ATOM 829 N N . ASN A 1 97 ? 3.123 -3.896 10.882 1.00 87.81 97 ASN A N 1
ATOM 830 C CA . ASN A 1 97 ? 2.928 -3.261 12.179 1.00 87.81 97 ASN A CA 1
ATOM 831 C C . ASN A 1 97 ? 1.591 -3.709 12.775 1.00 87.81 97 ASN A C 1
ATOM 833 O O . ASN A 1 97 ? 0.620 -3.827 12.015 1.00 87.81 97 ASN A O 1
ATOM 837 N N . PRO A 1 98 ? 1.495 -3.868 14.111 1.00 85.62 98 PRO A N 1
ATOM 838 C CA . PRO A 1 98 ? 0.225 -4.131 14.771 1.00 85.62 98 PRO A CA 1
ATOM 839 C C . PRO A 1 98 ? -0.833 -3.124 14.289 1.00 85.62 98 PRO A C 1
ATOM 841 O O . PRO A 1 98 ? -0.627 -1.905 14.373 1.00 85.62 98 PRO A O 1
ATOM 844 N N . PRO A 1 99 ? -1.934 -3.589 13.686 1.00 86.81 99 PRO A N 1
ATOM 845 C CA . PRO A 1 99 ? -3.018 -2.709 13.305 1.00 86.81 99 PRO A CA 1
ATOM 846 C C . PRO A 1 99 ? -3.744 -2.214 14.557 1.00 86.81 99 PRO A C 1
ATOM 848 O O . PRO A 1 99 ? -3.653 -2.802 15.629 1.00 86.81 99 PRO A O 1
ATOM 851 N N . ARG A 1 100 ? -4.476 -1.106 14.425 1.00 87.25 100 ARG A N 1
ATOM 852 C CA . ARG A 1 100 ? -5.309 -0.601 15.522 1.00 87.25 100 ARG A CA 1
ATOM 853 C C . ARG A 1 100 ? -6.493 -1.536 15.749 1.00 87.25 100 ARG A C 1
ATOM 855 O O . ARG A 1 100 ? -7.000 -2.119 14.785 1.00 87.25 100 ARG A O 1
ATOM 862 N N . ASP A 1 101 ? -6.998 -1.598 16.970 1.00 86.19 101 ASP A N 1
ATOM 863 C CA . ASP A 1 101 ? -8.232 -2.327 17.265 1.00 86.19 101 ASP A CA 1
ATOM 864 C C . ASP A 1 101 ? -9.391 -1.845 16.384 1.00 86.19 101 ASP A C 1
ATOM 866 O O . ASP A 1 101 ? -9.548 -0.656 16.085 1.00 86.19 101 ASP A O 1
ATOM 870 N N . GLY A 1 102 ? -10.178 -2.800 15.896 1.00 86.50 102 GLY A N 1
ATOM 871 C CA . GLY A 1 102 ? -11.246 -2.567 14.932 1.00 86.50 102 GLY A CA 1
ATOM 872 C C . GLY A 1 102 ? -10.778 -2.397 13.481 1.00 86.50 102 GLY A C 1
ATOM 873 O O . GLY A 1 102 ? -11.605 -2.097 12.618 1.00 86.50 102 GLY A O 1
ATOM 874 N N . THR A 1 103 ? -9.487 -2.570 13.168 1.00 89.44 103 THR A N 1
ATOM 875 C CA . THR A 1 103 ? -9.000 -2.483 11.779 1.00 89.44 103 THR A CA 1
ATOM 876 C C . THR A 1 103 ? -9.515 -3.654 10.947 1.00 89.44 103 THR A C 1
ATOM 878 O O . THR A 1 103 ? -9.339 -4.814 11.310 1.00 89.44 103 THR A O 1
ATOM 881 N N . ARG A 1 104 ? -10.102 -3.369 9.782 1.00 89.75 104 ARG A N 1
ATOM 882 C CA . ARG A 1 104 ? -10.578 -4.390 8.842 1.00 89.75 104 ARG A CA 1
ATOM 883 C C . ARG A 1 104 ? -9.424 -4.929 7.992 1.00 89.75 104 ARG A C 1
ATOM 885 O O . ARG A 1 104 ? -8.793 -4.168 7.253 1.00 89.75 104 ARG A O 1
ATOM 892 N N . MET A 1 105 ? -9.203 -6.239 8.060 1.00 89.69 105 MET A N 1
ATOM 893 C CA . MET A 1 105 ? -8.106 -6.989 7.438 1.00 89.69 105 MET A CA 1
ATOM 894 C C . MET A 1 105 ? -8.615 -8.167 6.581 1.00 89.69 105 MET A C 1
ATOM 896 O O . MET A 1 105 ? -8.352 -9.320 6.914 1.00 89.69 105 MET A O 1
ATOM 900 N N . PRO A 1 106 ? -9.367 -7.914 5.496 1.00 88.56 106 PRO A N 1
ATOM 901 C CA . PRO A 1 106 ? -9.985 -8.978 4.705 1.00 88.56 106 PRO A CA 1
ATOM 902 C C . PRO A 1 106 ? -8.956 -9.952 4.129 1.00 88.56 106 PRO A C 1
ATOM 904 O O . PRO A 1 106 ? -7.908 -9.526 3.656 1.00 88.56 106 PRO A O 1
ATOM 907 N N . ASN A 1 107 ? -9.282 -11.244 4.094 1.00 88.31 107 ASN A N 1
ATOM 908 C CA . ASN A 1 107 ? -8.411 -12.272 3.509 1.00 88.31 107 ASN A CA 1
ATOM 909 C C . ASN A 1 107 ? -7.034 -12.351 4.190 1.00 88.31 107 ASN A C 1
ATOM 911 O O . ASN A 1 107 ? -6.075 -12.848 3.591 1.00 88.31 107 ASN A O 1
ATOM 915 N N . TYR A 1 108 ? -6.924 -11.867 5.433 1.00 86.94 108 TYR A N 1
ATOM 916 C CA . TYR A 1 108 ? -5.696 -11.985 6.203 1.00 86.94 108 TYR A CA 1
ATOM 917 C C . TYR A 1 108 ? -5.347 -13.465 6.403 1.00 86.94 108 TYR A C 1
ATOM 919 O O . TYR A 1 108 ? -6.231 -14.247 6.772 1.00 86.94 108 TYR A O 1
ATOM 927 N N . PRO A 1 109 ? -4.084 -13.873 6.192 1.00 82.06 109 PRO A N 1
ATOM 928 C CA . PRO A 1 109 ? -3.644 -15.228 6.489 1.00 82.06 109 PRO A CA 1
ATOM 929 C C . PRO A 1 109 ? -3.782 -15.513 7.991 1.00 82.06 109 PRO A C 1
ATOM 931 O O . PRO A 1 109 ? -2.910 -15.197 8.796 1.00 82.06 109 PRO A O 1
ATOM 934 N N . ARG A 1 110 ? -4.909 -16.103 8.397 1.00 72.94 110 ARG A N 1
ATOM 935 C CA . ARG A 1 110 ? -5.098 -16.607 9.760 1.00 72.94 110 ARG A CA 1
ATOM 936 C C . ARG A 1 110 ? -4.172 -17.803 9.933 1.00 72.94 110 ARG A C 1
ATOM 938 O O . ARG A 1 110 ? -4.203 -18.700 9.093 1.00 72.94 110 ARG A O 1
ATOM 945 N N . GLY A 1 111 ? -3.342 -17.782 10.975 1.00 59.19 111 GLY A N 1
ATOM 946 C CA . GLY A 1 111 ? -2.261 -18.739 11.198 1.00 59.19 111 GLY A CA 1
ATOM 947 C C . GLY A 1 111 ? -2.636 -20.183 10.862 1.00 59.19 111 GLY A C 1
ATOM 948 O O . GLY A 1 111 ? -3.216 -20.895 11.674 1.00 59.19 111 GLY A O 1
ATOM 949 N N . LYS A 1 112 ? -2.242 -20.635 9.672 1.00 42.56 112 LYS A N 1
ATOM 950 C CA . LYS A 1 112 ? -1.752 -21.993 9.503 1.00 42.56 112 LYS A CA 1
ATOM 951 C C . LYS A 1 112 ? -0.242 -21.865 9.514 1.00 42.56 112 LYS A C 1
ATOM 953 O O . LYS A 1 112 ? 0.346 -21.436 8.526 1.00 42.56 112 LYS A O 1
ATOM 958 N N . ASN A 1 113 ? 0.372 -22.232 10.635 1.00 44.31 113 ASN A N 1
ATOM 959 C CA . ASN A 1 113 ? 1.735 -22.734 10.591 1.00 44.31 113 ASN A CA 1
ATOM 960 C C . ASN A 1 113 ? 1.801 -23.769 9.465 1.00 44.31 113 ASN A C 1
ATOM 962 O O . ASN A 1 113 ? 1.151 -24.810 9.555 1.00 44.31 113 ASN A O 1
ATOM 966 N N . ARG A 1 114 ? 2.549 -23.474 8.405 1.00 37.59 114 ARG A N 1
ATOM 967 C CA . ARG A 1 114 ? 3.121 -24.494 7.530 1.00 37.59 114 ARG A CA 1
ATOM 968 C C . ARG A 1 114 ? 4.520 -24.064 7.086 1.00 37.59 114 ARG A C 1
ATOM 970 O O . ARG A 1 114 ? 4.669 -23.542 5.987 1.00 37.59 114 ARG A O 1
ATOM 977 N N . PRO A 1 115 ? 5.555 -24.300 7.906 1.00 40.12 115 PRO A N 1
ATOM 978 C CA . PRO A 1 115 ? 6.756 -24.924 7.382 1.00 40.12 115 PRO A CA 1
ATOM 979 C C . PRO A 1 115 ? 6.444 -26.416 7.153 1.00 40.12 115 PRO A C 1
ATOM 981 O O . PRO A 1 115 ? 5.946 -27.083 8.059 1.00 40.12 115 PRO A O 1
ATOM 984 N N . GLY A 1 116 ? 6.671 -26.927 5.943 1.00 40.81 116 GLY A N 1
ATOM 985 C CA . GLY A 1 116 ? 6.569 -28.362 5.648 1.00 40.81 116 GLY A CA 1
ATOM 986 C C . GLY A 1 116 ? 5.861 -28.685 4.335 1.00 40.81 116 GLY A C 1
ATOM 987 O O . GLY A 1 116 ? 4.672 -29.012 4.340 1.00 40.81 116 GLY A O 1
ATOM 988 N N . ASN A 1 117 ? 6.593 -28.582 3.227 1.00 34.88 117 ASN A N 1
ATOM 989 C CA . ASN A 1 117 ? 7.042 -29.758 2.476 1.00 34.88 117 ASN A CA 1
ATOM 990 C C . ASN A 1 117 ? 8.316 -29.397 1.708 1.00 34.88 117 ASN A C 1
ATOM 992 O O . ASN A 1 117 ? 8.304 -28.313 1.084 1.00 34.88 117 ASN A O 1
#